Protein AF-A0A8D8H384-F1 (afdb_monomer_lite)

Secondary structure (DSSP, 8-state):
-TT-S-TTEEEE--SS----TT-TTPEEEEEEEETTEEEEEEEEEEEE-SSTT-SSPEEEEEGGGGHHHHHHHH-----HHHHHHTTGGGSPBPTTTEEEEETTEEEE-TT-

Foldseek 3Di:
DVVPDDPQKDWDDDPAFADAPPQAQPFDWDWDDDPQFTAIDRQWGFHADDHTPDPGTGMTGGVVVCQVVVCVVPVDHPPPVVSCPPPVVVTHGNPVQFDDDDPPDTDGDPPD

Organism: Culex pipiens (NCBI:txid7175)

pLDDT: mean 87.54, std 8.09, range [55.03, 98.12]

InterPro domains:
  IPR001254 Serine proteases, trypsin domain [PF00089] (5-70)
  IPR001254 Serine proteases, trypsin domain [PS50240] (1-75)
  IPR009003 Peptidase S1, PA clan [SSF50494] (3-76)
  IPR033116 Serine proteases, trypsin family, serine active site [PS00135] (18-29)
  IPR051333 CLIP domain-containing serine protease [PTHR24260] (2-76)

Radius of gyration: 17.76 Å; chains: 1; bounding box: 39×39×51 Å

Sequence (112 aa):
LRQGIVDSQLCAKDSIMDTCLGDSGGPLQAKLMSNHRTTPYVVGITSFGMFCGTEAPSVYTRISSYIPWIESETNETFASGECASRYIHLREADESMVTTRAGDHVFIEPER

Structure (mmCIF, N/CA/C/O backbone):
data_AF-A0A8D8H384-F1
#
_entry.id   AF-A0A8D8H384-F1
#
loop_
_atom_site.group_PDB
_atom_site.id
_atom_site.type_symbol
_atom_site.label_atom_id
_atom_site.label_alt_id
_atom_site.label_comp_id
_atom_site.label_asym_id
_atom_site.label_entity_id
_atom_site.label_seq_id
_atom_site.pdbx_PDB_ins_code
_atom_site.Cartn_x
_atom_site.Cartn_y
_atom_site.Cartn_z
_atom_site.occupancy
_atom_site.B_iso_or_equiv
_atom_site.auth_seq_id
_atom_site.auth_comp_id
_atom_site.auth_asym_id
_atom_site.auth_atom_id
_atom_site.pdbx_PDB_model_num
ATOM 1 N N . LEU A 1 1 ? 8.765 -3.320 -20.123 1.00 78.56 1 LEU A N 1
ATOM 2 C CA . LEU A 1 1 ? 7.964 -4.484 -19.669 1.00 78.56 1 LEU A CA 1
ATOM 3 C C . LEU A 1 1 ? 7.360 -5.171 -20.893 1.00 78.56 1 LEU A C 1
ATOM 5 O O . LEU A 1 1 ? 6.695 -4.483 -21.652 1.00 78.56 1 LEU A O 1
ATOM 9 N N . ARG A 1 2 ? 7.607 -6.471 -21.134 1.00 83.62 2 ARG A N 1
ATOM 10 C CA . ARG A 1 2 ? 7.130 -7.164 -22.359 1.00 83.62 2 ARG A CA 1
ATOM 11 C C . ARG A 1 2 ? 5.601 -7.257 -22.462 1.00 83.62 2 ARG A C 1
ATOM 13 O O . ARG A 1 2 ? 5.083 -7.283 -23.566 1.00 83.62 2 ARG A O 1
ATOM 20 N N . GLN A 1 3 ? 4.912 -7.302 -21.323 1.00 89.38 3 GLN A N 1
ATOM 21 C CA . GLN A 1 3 ? 3.450 -7.410 -21.222 1.00 89.38 3 GLN A CA 1
ATOM 22 C C . GLN A 1 3 ? 2.806 -6.118 -20.687 1.00 89.38 3 GLN A C 1
ATOM 24 O O . GLN A 1 3 ? 1.620 -6.099 -20.392 1.00 89.38 3 GLN A O 1
ATOM 29 N N . GLY A 1 4 ? 3.583 -5.036 -20.549 1.00 91.75 4 GLY A N 1
ATOM 30 C CA . GLY A 1 4 ? 3.130 -3.832 -19.848 1.00 91.75 4 GLY A CA 1
ATOM 31 C C . GLY A 1 4 ? 2.984 -4.037 -18.336 1.00 91.75 4 GLY A C 1
ATOM 32 O O . GLY A 1 4 ? 3.628 -4.919 -17.763 1.00 91.75 4 GLY A O 1
ATOM 33 N N . ILE A 1 5 ? 2.183 -3.171 -17.712 1.00 94.50 5 ILE A N 1
ATOM 34 C CA . ILE A 1 5 ? 1.728 -3.308 -16.323 1.00 94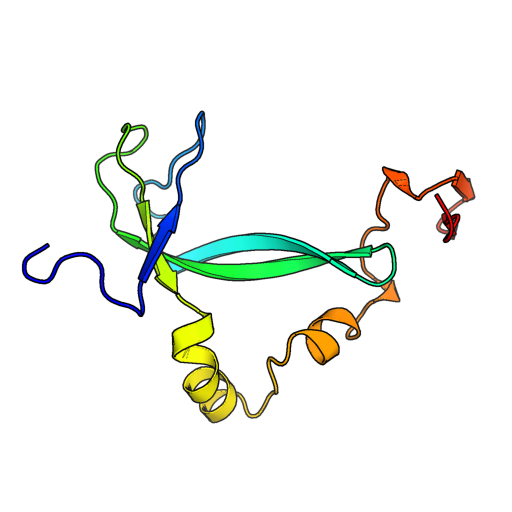.50 5 ILE A CA 1
ATOM 35 C C . ILE A 1 5 ? 0.532 -4.256 -16.324 1.00 94.50 5 ILE A C 1
ATOM 37 O O . ILE A 1 5 ? -0.408 -4.047 -17.089 1.00 94.50 5 ILE A O 1
ATOM 41 N N . VAL A 1 6 ? 0.584 -5.289 -15.489 1.00 95.81 6 VAL A N 1
ATOM 42 C CA . VAL A 1 6 ? -0.493 -6.283 -15.362 1.00 95.81 6 VAL A CA 1
ATOM 43 C C . VAL A 1 6 ? -1.406 -5.962 -14.175 1.00 95.81 6 VAL A C 1
ATOM 45 O O . VAL A 1 6 ? -1.025 -5.209 -13.283 1.00 95.81 6 VAL A O 1
ATOM 48 N N . ASP A 1 7 ? -2.598 -6.556 -14.120 1.00 96.12 7 ASP A N 1
ATOM 49 C CA . ASP A 1 7 ? -3.633 -6.224 -13.120 1.00 96.12 7 ASP A CA 1
ATOM 50 C C . ASP A 1 7 ? -3.186 -6.407 -11.658 1.00 96.12 7 ASP A C 1
ATOM 52 O O . ASP A 1 7 ? -3.641 -5.698 -10.755 1.00 96.12 7 ASP A O 1
ATOM 56 N N . SER A 1 8 ? -2.252 -7.329 -11.408 1.00 97.12 8 SER A N 1
ATOM 57 C CA . SER A 1 8 ? -1.643 -7.564 -10.092 1.00 97.12 8 SER A CA 1
ATOM 58 C C . SER A 1 8 ? -0.578 -6.534 -9.702 1.00 97.12 8 SER A C 1
ATOM 60 O O . SER A 1 8 ? 0.085 -6.691 -8.676 1.00 97.12 8 SER A O 1
ATOM 62 N N . GLN A 1 9 ? -0.419 -5.469 -10.485 1.00 97.56 9 GLN A N 1
ATOM 63 C CA . GLN A 1 9 ? 0.520 -4.382 -10.245 1.00 97.56 9 GLN A CA 1
ATOM 64 C C . GLN A 1 9 ? -0.202 -3.036 -10.120 1.00 97.56 9 GLN A C 1
ATOM 66 O O . GLN A 1 9 ? -1.322 -2.829 -10.600 1.00 97.56 9 GLN A O 1
ATOM 71 N N . LEU A 1 10 ? 0.461 -2.101 -9.450 1.00 95.88 10 LEU A N 1
ATOM 72 C CA . LEU A 1 10 ? 0.072 -0.699 -9.365 1.00 95.88 10 LEU A CA 1
ATOM 73 C C . LEU A 1 10 ? 1.306 0.188 -9.513 1.00 95.88 10 LEU A C 1
ATOM 75 O O . LEU A 1 10 ? 2.415 -0.216 -9.167 1.00 95.88 10 LEU A O 1
ATOM 79 N N . CYS A 1 11 ? 1.095 1.401 -10.008 1.00 94.50 11 CYS A N 1
ATOM 80 C CA . CYS A 1 11 ? 2.130 2.420 -10.097 1.00 94.50 11 CYS A CA 1
ATOM 81 C C . CYS A 1 11 ? 1.836 3.506 -9.065 1.00 94.50 11 CYS A C 1
ATOM 83 O O . CYS A 1 11 ? 0.689 3.946 -8.958 1.00 94.50 11 CYS A O 1
ATOM 85 N N . ALA A 1 12 ? 2.857 3.957 -8.347 1.00 93.50 12 ALA A N 1
ATOM 86 C CA . ALA A 1 12 ? 2.760 5.124 -7.481 1.00 93.50 12 ALA A CA 1
ATOM 87 C C . ALA A 1 12 ? 3.993 6.011 -7.654 1.00 93.50 12 ALA A C 1
ATOM 89 O O . ALA A 1 12 ? 5.076 5.547 -8.016 1.00 93.50 12 ALA A O 1
ATOM 90 N N . LYS A 1 13 ? 3.787 7.305 -7.438 1.00 90.44 13 LYS A N 1
ATOM 91 C CA . LYS A 1 13 ? 4.807 8.343 -7.520 1.00 90.44 13 LYS A CA 1
ATOM 92 C C . LYS A 1 13 ? 4.437 9.454 -6.553 1.00 90.44 13 LYS A C 1
ATOM 94 O O . LYS A 1 13 ? 3.253 9.756 -6.402 1.00 90.44 13 LYS A O 1
ATOM 99 N N . ASP A 1 14 ? 5.451 10.074 -5.975 1.00 88.81 14 ASP A N 1
ATOM 100 C CA . ASP A 1 14 ? 5.341 11.359 -5.304 1.00 88.81 14 ASP A CA 1
ATOM 101 C C . ASP A 1 14 ? 6.151 12.419 -6.078 1.00 88.81 14 ASP A C 1
ATOM 103 O O . ASP A 1 14 ? 6.982 12.096 -6.930 1.00 88.81 14 ASP A O 1
ATOM 107 N N . SER A 1 15 ? 5.850 13.699 -5.868 1.00 84.69 15 SER A N 1
ATOM 108 C CA . SER A 1 15 ? 6.543 14.797 -6.553 1.00 84.69 15 SER A CA 1
ATOM 109 C C . SER A 1 15 ? 7.927 15.100 -5.972 1.00 84.69 15 SER A C 1
ATOM 111 O O . SER A 1 15 ? 8.711 15.791 -6.618 1.00 84.69 15 SER A O 1
ATOM 113 N N . ILE A 1 16 ? 8.218 14.618 -4.762 1.00 81.62 16 ILE A N 1
ATOM 114 C CA . ILE A 1 16 ? 9.437 14.912 -4.001 1.00 81.62 16 ILE A CA 1
ATOM 115 C C . ILE A 1 16 ? 10.142 13.615 -3.584 1.00 81.62 16 ILE A C 1
ATOM 117 O O . ILE A 1 16 ? 11.371 13.567 -3.552 1.00 81.62 16 ILE A O 1
ATOM 121 N N . MET A 1 17 ? 9.379 12.572 -3.254 1.00 82.19 17 MET A N 1
ATOM 122 C CA . MET A 1 17 ? 9.884 11.291 -2.766 1.00 82.19 17 MET A CA 1
ATOM 123 C C . MET A 1 17 ? 9.781 10.190 -3.826 1.00 82.19 17 MET A C 1
ATOM 125 O O . MET A 1 17 ? 8.853 10.144 -4.630 1.00 82.19 17 MET A O 1
ATOM 129 N N . ASP A 1 18 ? 10.729 9.259 -3.800 1.00 83.69 18 ASP A N 1
ATOM 130 C CA . ASP A 1 18 ? 10.721 8.077 -4.660 1.00 83.69 18 ASP A CA 1
ATOM 131 C C . ASP A 1 18 ? 11.219 6.864 -3.877 1.00 83.69 18 ASP A C 1
ATOM 133 O O . ASP A 1 18 ? 11.901 6.992 -2.858 1.00 83.69 18 ASP A O 1
ATOM 137 N N . THR A 1 19 ? 10.860 5.682 -4.357 1.00 84.56 19 THR A N 1
ATOM 138 C CA . THR A 1 19 ? 11.354 4.420 -3.814 1.00 84.56 19 THR A CA 1
ATOM 139 C C . THR A 1 19 ? 12.746 4.136 -4.358 1.00 84.56 19 THR A C 1
ATOM 141 O O . THR A 1 19 ? 13.028 4.403 -5.525 1.00 84.56 19 THR A O 1
ATOM 144 N N . CYS A 1 20 ? 13.633 3.605 -3.522 1.00 85.81 20 CYS A N 1
ATOM 145 C CA . CYS A 1 20 ? 15.038 3.452 -3.864 1.00 85.81 20 CYS A CA 1
ATOM 146 C C . CYS A 1 20 ? 15.569 2.032 -3.629 1.00 85.81 20 CYS A C 1
ATOM 148 O O . CYS A 1 20 ? 14.858 1.101 -3.240 1.00 85.81 20 CYS A O 1
ATOM 150 N N . LEU A 1 21 ? 16.852 1.842 -3.942 1.00 84.25 21 LEU A N 1
ATOM 151 C CA . LEU A 1 21 ? 17.548 0.578 -3.735 1.00 84.25 21 LEU A CA 1
ATOM 152 C C . LEU A 1 21 ? 17.505 0.193 -2.252 1.00 84.25 21 LEU A C 1
ATOM 154 O O . LEU A 1 21 ? 17.959 0.947 -1.398 1.00 84.25 21 LEU A O 1
ATOM 158 N N . GLY A 1 22 ? 17.006 -1.010 -1.973 1.00 86.62 22 GLY A N 1
ATOM 159 C CA . GLY A 1 22 ? 16.848 -1.526 -0.611 1.00 86.62 22 GLY A CA 1
ATOM 160 C C . GLY A 1 22 ? 15.415 -1.472 -0.080 1.00 86.62 22 GLY A C 1
ATOM 161 O O . GLY A 1 22 ? 15.122 -2.182 0.876 1.00 86.62 22 GLY A O 1
ATOM 162 N N . ASP A 1 23 ? 14.506 -0.747 -0.738 1.00 89.62 23 ASP A N 1
ATOM 163 C CA . ASP A 1 23 ? 13.102 -0.652 -0.311 1.00 89.62 23 ASP A CA 1
ATOM 164 C C . ASP A 1 23 ? 12.227 -1.811 -0.820 1.00 89.62 23 ASP A C 1
ATOM 166 O O . ASP A 1 23 ? 11.044 -1.899 -0.484 1.00 89.62 23 ASP A O 1
ATOM 170 N N . SER A 1 24 ? 12.775 -2.704 -1.654 1.00 93.12 24 SER A N 1
ATOM 171 C CA . SER A 1 24 ? 12.062 -3.872 -2.186 1.00 93.12 24 SER A CA 1
ATOM 172 C C . SER A 1 24 ? 11.477 -4.732 -1.064 1.00 93.12 24 SER A C 1
ATOM 174 O O . SER A 1 24 ? 12.172 -5.108 -0.124 1.00 93.12 24 SER A O 1
ATOM 176 N N . GLY A 1 25 ? 10.189 -5.068 -1.177 1.00 95.00 25 GLY A N 1
ATOM 177 C CA . GLY A 1 25 ? 9.437 -5.758 -0.123 1.00 95.00 25 GLY A CA 1
ATOM 178 C C . GLY A 1 25 ? 8.820 -4.832 0.933 1.00 95.00 25 GLY A C 1
ATOM 179 O O . GLY A 1 25 ? 7.999 -5.287 1.726 1.00 95.00 25 GLY A O 1
ATOM 180 N N . GLY A 1 26 ? 9.161 -3.541 0.929 1.00 95.00 26 GLY A N 1
ATOM 181 C CA . GLY A 1 26 ? 8.579 -2.538 1.817 1.00 95.00 26 GLY A CA 1
ATOM 182 C C . GLY A 1 26 ? 7.109 -2.215 1.498 1.00 95.00 26 GLY A C 1
ATOM 183 O O . GLY A 1 26 ? 6.647 -2.440 0.373 1.00 95.00 26 GLY A O 1
ATOM 184 N N . PRO A 1 27 ? 6.348 -1.691 2.477 1.00 95.88 27 PRO A N 1
ATOM 185 C CA . PRO A 1 27 ? 4.934 -1.382 2.305 1.00 95.88 27 PRO A CA 1
ATOM 186 C C . PRO A 1 27 ? 4.710 -0.025 1.624 1.00 95.88 27 PRO A C 1
ATOM 188 O O . PRO A 1 27 ? 5.238 0.995 2.061 1.00 95.88 27 PRO A O 1
ATOM 191 N N . LEU A 1 28 ? 3.810 0.010 0.642 1.00 95.19 28 LEU A N 1
ATOM 192 C CA . LEU A 1 28 ? 3.125 1.235 0.232 1.00 95.19 28 LEU A CA 1
ATOM 193 C C . LEU A 1 28 ? 1.823 1.352 1.026 1.00 95.19 28 LEU A C 1
ATOM 195 O O . LEU A 1 28 ? 0.954 0.479 0.930 1.00 95.19 28 LEU A O 1
ATOM 199 N N . GLN A 1 29 ? 1.685 2.428 1.800 1.00 93.19 29 GLN A N 1
ATOM 200 C CA . GLN A 1 29 ? 0.537 2.641 2.679 1.00 93.19 29 GLN A CA 1
ATOM 201 C C . GLN A 1 29 ? -0.365 3.776 2.190 1.00 93.19 29 GLN A C 1
ATOM 203 O O . GLN A 1 29 ? 0.115 4.820 1.757 1.00 93.19 29 GLN A O 1
ATOM 208 N N . ALA A 1 30 ? -1.676 3.588 2.323 1.00 90.81 30 ALA A N 1
ATOM 209 C CA . ALA A 1 30 ? -2.684 4.623 2.149 1.00 90.81 30 ALA A CA 1
ATOM 210 C C . ALA A 1 30 ? -3.432 4.834 3.468 1.00 90.81 30 ALA A C 1
ATOM 212 O O . ALA A 1 30 ? -3.843 3.876 4.123 1.00 90.81 30 ALA A O 1
ATOM 213 N N . LYS A 1 31 ? -3.621 6.092 3.860 1.00 88.75 31 LYS A N 1
ATOM 214 C CA . LYS A 1 31 ? -4.431 6.457 5.024 1.00 88.75 31 LYS A CA 1
ATOM 215 C C . LYS A 1 31 ? -5.870 6.672 4.566 1.00 88.75 31 LYS A C 1
ATOM 217 O O . LYS A 1 31 ? -6.116 7.525 3.719 1.00 88.75 31 LYS A O 1
ATOM 222 N N . LEU A 1 32 ? -6.805 5.898 5.111 1.00 85.81 32 LEU A N 1
ATOM 223 C CA . LEU A 1 32 ? -8.238 6.048 4.858 1.00 85.81 32 LEU A CA 1
ATOM 224 C C . LEU A 1 32 ? -8.944 6.495 6.136 1.00 85.81 32 LEU A C 1
ATOM 226 O O . LEU A 1 32 ? -8.655 5.990 7.222 1.00 85.81 32 LEU A O 1
ATOM 230 N N . MET A 1 33 ? -9.891 7.419 6.004 1.00 84.31 33 MET A N 1
ATOM 231 C CA . MET A 1 33 ? -10.750 7.829 7.110 1.00 84.31 33 MET A CA 1
ATOM 232 C C . MET A 1 33 ? -11.907 6.847 7.279 1.00 84.31 33 MET A C 1
ATOM 234 O O . MET A 1 33 ? -12.600 6.515 6.319 1.00 84.31 33 MET A O 1
ATOM 238 N N . SER A 1 34 ? -12.140 6.411 8.513 1.00 82.00 34 SER A N 1
ATOM 239 C CA . SER A 1 34 ? -13.334 5.664 8.909 1.00 82.00 34 SER A CA 1
ATOM 240 C C . SER A 1 34 ? -13.636 5.955 10.368 1.00 82.00 34 SER A C 1
ATOM 242 O O . SER A 1 34 ? -12.720 5.988 11.186 1.00 82.00 34 SER A O 1
ATOM 244 N N . ASN A 1 35 ? -14.911 6.126 10.721 1.00 79.38 35 ASN A N 1
ATOM 245 C CA . ASN A 1 35 ? -15.334 6.356 12.108 1.00 79.38 35 ASN A CA 1
ATOM 246 C C . ASN A 1 35 ? -14.581 7.526 12.784 1.00 79.38 35 ASN A C 1
ATOM 248 O O . ASN A 1 35 ? -14.162 7.413 13.935 1.00 79.38 35 ASN A O 1
ATOM 252 N N . HIS A 1 36 ? -14.350 8.619 12.043 1.00 82.69 36 HIS A N 1
ATOM 253 C CA . HIS A 1 36 ? -13.576 9.800 12.476 1.00 82.69 36 HIS A CA 1
ATOM 254 C C . HIS A 1 36 ? -12.125 9.507 12.895 1.00 82.69 36 HIS A C 1
ATOM 256 O O . HIS A 1 36 ? -11.497 10.284 13.618 1.00 82.69 36 HIS A O 1
ATOM 262 N N . ARG A 1 37 ? -11.584 8.368 12.458 1.00 84.94 37 ARG A N 1
ATOM 263 C CA . ARG A 1 37 ? -10.216 7.949 12.744 1.00 84.94 37 ARG A CA 1
ATOM 264 C C . ARG A 1 37 ? -9.474 7.592 11.473 1.00 84.94 37 ARG A C 1
ATOM 266 O O . ARG A 1 37 ? -10.039 7.067 10.510 1.00 84.94 37 ARG A O 1
ATOM 273 N N . THR A 1 38 ? -8.175 7.839 11.507 1.00 87.31 38 THR A N 1
ATOM 274 C CA . THR A 1 38 ? -7.279 7.492 10.413 1.00 87.31 38 THR A CA 1
ATOM 275 C C . THR A 1 38 ? -6.889 6.024 10.522 1.00 87.31 38 THR A C 1
ATOM 277 O O . THR A 1 38 ? -6.374 5.570 11.543 1.00 87.31 38 THR A O 1
ATOM 280 N N . THR A 1 39 ? -7.128 5.266 9.456 1.00 87.12 39 THR A N 1
ATOM 281 C CA . THR A 1 39 ? -6.757 3.854 9.355 1.00 87.12 39 THR A CA 1
ATOM 282 C C . THR A 1 39 ? -5.701 3.677 8.265 1.00 87.12 39 THR A C 1
ATOM 284 O O . THR A 1 39 ? -5.987 3.967 7.100 1.00 87.12 39 THR A O 1
ATOM 287 N N . PRO A 1 40 ? -4.488 3.208 8.600 1.00 87.69 40 PRO A N 1
ATOM 288 C CA . PRO A 1 40 ? -3.487 2.880 7.598 1.00 87.69 40 PRO A CA 1
ATOM 289 C C . PRO A 1 40 ? -3.813 1.534 6.942 1.00 87.69 40 PRO A C 1
ATOM 291 O O . PRO A 1 40 ? -4.044 0.536 7.622 1.00 87.69 40 PRO A O 1
ATOM 294 N N . TYR A 1 41 ? -3.783 1.502 5.616 1.00 90.56 41 TYR A N 1
ATOM 295 C CA . TYR A 1 41 ? -3.895 0.294 4.807 1.00 90.56 41 TYR A CA 1
ATOM 296 C C . TYR A 1 41 ? -2.610 0.088 4.030 1.00 90.56 41 TYR A C 1
ATOM 298 O O . TYR A 1 41 ? -2.131 1.012 3.377 1.00 90.56 41 TYR A O 1
ATOM 306 N N . VAL A 1 42 ? -2.080 -1.132 4.037 1.00 94.25 42 VAL A N 1
ATOM 307 C CA . VAL A 1 42 ? -1.035 -1.506 3.083 1.00 94.25 42 VAL A CA 1
ATOM 308 C C . VAL A 1 42 ? -1.726 -1.840 1.766 1.00 94.25 42 VAL A C 1
ATOM 310 O O . VAL A 1 42 ? -2.509 -2.783 1.690 1.00 94.25 42 VAL A O 1
ATOM 313 N N . VAL A 1 43 ? -1.471 -1.038 0.737 1.00 95.62 43 VAL A N 1
ATOM 314 C CA . VAL A 1 43 ? -2.123 -1.165 -0.578 1.00 95.62 43 VAL A CA 1
ATOM 315 C C . VAL A 1 43 ? -1.199 -1.770 -1.629 1.00 95.62 43 VAL A C 1
ATOM 317 O O . VAL A 1 43 ? -1.672 -2.343 -2.613 1.00 95.62 43 VAL A O 1
ATOM 320 N N . GLY A 1 44 ? 0.114 -1.700 -1.404 1.00 97.38 44 GLY A N 1
ATOM 321 C CA . GLY A 1 44 ? 1.099 -2.307 -2.281 1.00 97.38 44 GLY A CA 1
ATOM 322 C C . GLY A 1 44 ? 2.367 -2.753 -1.567 1.00 97.38 44 GLY A C 1
ATOM 323 O O . GLY A 1 44 ? 2.637 -2.348 -0.438 1.00 97.38 44 GLY A O 1
ATOM 324 N N . ILE A 1 45 ? 3.145 -3.582 -2.255 1.00 97.88 45 ILE A N 1
ATOM 325 C CA . ILE A 1 45 ? 4.485 -4.008 -1.838 1.00 97.88 45 ILE A CA 1
ATOM 326 C C . ILE A 1 45 ? 5.474 -3.532 -2.894 1.00 97.88 45 ILE A C 1
ATOM 328 O O . ILE A 1 45 ? 5.277 -3.814 -4.078 1.00 97.88 45 ILE A O 1
ATOM 332 N N . THR A 1 46 ? 6.523 -2.824 -2.486 1.00 96.00 46 THR A N 1
ATOM 333 C CA . THR A 1 46 ? 7.564 -2.332 -3.395 1.00 96.00 46 THR A CA 1
ATOM 334 C C . THR A 1 46 ? 8.145 -3.477 -4.214 1.00 96.00 46 THR A C 1
ATOM 336 O O . THR A 1 46 ? 8.647 -4.451 -3.648 1.00 96.00 46 THR A O 1
ATOM 339 N N . SER A 1 47 ? 8.105 -3.351 -5.543 1.00 94.25 47 SER A N 1
ATOM 340 C CA . SER A 1 47 ? 8.597 -4.380 -6.459 1.00 94.25 47 SER A CA 1
ATOM 341 C C . SER A 1 47 ? 9.827 -3.898 -7.223 1.00 94.25 47 SER A C 1
ATOM 343 O O . SER A 1 47 ? 10.944 -4.309 -6.911 1.00 94.25 47 SER A O 1
ATOM 345 N N . PHE A 1 48 ? 9.642 -3.006 -8.194 1.00 91.62 48 PHE A N 1
ATOM 346 C CA . PHE A 1 48 ? 10.724 -2.495 -9.028 1.00 91.62 48 PHE A CA 1
ATOM 347 C C . PHE A 1 48 ? 10.424 -1.077 -9.505 1.00 91.62 48 PHE A C 1
ATOM 349 O O . PHE A 1 48 ? 9.273 -0.662 -9.606 1.00 91.62 48 PHE A O 1
ATOM 356 N N . GLY A 1 49 ? 11.472 -0.349 -9.857 1.00 87.44 49 GLY A N 1
ATOM 357 C CA . GLY A 1 49 ? 11.393 1.007 -10.380 1.00 87.44 49 GLY A CA 1
ATOM 358 C C . GLY A 1 49 ? 12.615 1.311 -11.234 1.00 87.44 49 GLY A C 1
ATOM 359 O O . GLY A 1 49 ? 13.462 0.443 -11.465 1.00 87.44 49 GLY A O 1
ATOM 360 N N . MET A 1 50 ? 12.686 2.541 -11.733 1.00 84.00 50 MET A N 1
ATOM 361 C 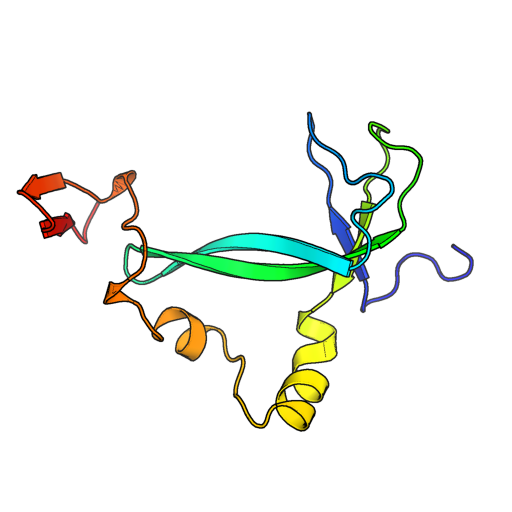CA . MET A 1 50 ? 13.913 3.058 -12.336 1.00 84.00 50 MET A CA 1
ATOM 362 C C . MET A 1 50 ? 14.900 3.482 -11.234 1.00 84.00 50 MET A C 1
ATOM 364 O O . MET A 1 50 ? 14.758 3.104 -10.073 1.00 84.00 50 MET A O 1
ATOM 368 N N . PHE A 1 51 ? 15.943 4.229 -11.600 1.00 81.75 51 PHE A N 1
ATOM 369 C CA . PHE A 1 51 ? 16.804 4.875 -10.613 1.00 81.75 51 PHE A CA 1
ATOM 370 C C . PHE A 1 51 ? 15.989 5.822 -9.721 1.00 81.75 51 PHE A C 1
ATOM 372 O O . PHE A 1 51 ? 14.975 6.367 -10.154 1.00 81.75 51 PHE A O 1
ATOM 379 N N . CYS A 1 52 ? 16.456 6.017 -8.492 1.00 83.88 52 CYS A N 1
ATOM 380 C CA . CYS A 1 52 ? 15.758 6.826 -7.500 1.00 83.88 52 CYS A CA 1
ATOM 381 C C . CYS A 1 52 ? 15.683 8.295 -7.939 1.00 83.88 52 CYS A C 1
ATOM 383 O O . CYS A 1 52 ? 16.663 8.841 -8.455 1.00 83.88 52 CYS A O 1
ATOM 385 N N . GLY A 1 53 ? 14.545 8.939 -7.688 1.00 80.62 53 GLY A N 1
ATOM 386 C CA . GLY A 1 53 ? 14.328 10.357 -7.980 1.00 80.62 53 GLY A CA 1
ATOM 387 C C . GLY A 1 53 ? 14.089 10.631 -9.462 1.00 80.62 53 GLY A C 1
ATOM 388 O O . GLY A 1 53 ? 14.433 11.704 -9.956 1.00 80.62 53 GLY A O 1
ATOM 389 N N . THR A 1 54 ? 13.550 9.652 -10.192 1.00 84.25 54 THR A N 1
ATOM 390 C CA . THR A 1 54 ? 13.186 9.838 -11.600 1.00 84.25 54 THR A CA 1
ATOM 391 C C . THR A 1 54 ? 11.729 10.260 -11.749 1.00 84.25 54 THR A C 1
ATOM 393 O O . THR A 1 54 ? 10.893 10.054 -10.876 1.00 84.25 54 THR A O 1
ATOM 396 N N . GLU A 1 55 ? 11.390 10.829 -12.907 1.00 84.94 55 GLU A N 1
ATOM 397 C CA . GLU A 1 55 ? 10.002 11.184 -13.213 1.00 84.94 55 GLU A CA 1
ATOM 398 C C . GLU A 1 55 ? 9.092 9.962 -13.424 1.00 84.94 55 GLU A C 1
ATOM 400 O O . GLU A 1 55 ? 7.865 10.107 -13.451 1.00 84.94 55 GLU A O 1
ATOM 405 N N . ALA A 1 56 ? 9.674 8.773 -13.597 1.00 88.38 56 ALA A N 1
ATOM 406 C CA . ALA A 1 56 ? 8.935 7.539 -13.795 1.00 88.38 56 ALA A CA 1
ATOM 407 C C . ALA A 1 56 ? 8.395 7.013 -12.454 1.00 88.38 56 ALA A C 1
ATOM 409 O O . ALA A 1 56 ? 9.131 6.992 -11.473 1.00 88.38 56 ALA A O 1
ATOM 410 N N . PRO A 1 57 ? 7.133 6.552 -12.392 1.00 92.12 57 PRO A N 1
ATOM 411 C CA . PRO A 1 57 ? 6.600 5.955 -11.177 1.00 92.12 57 PRO A CA 1
ATOM 412 C C . PRO A 1 57 ? 7.273 4.615 -10.865 1.00 92.12 57 PRO A C 1
ATOM 414 O O . PRO A 1 57 ? 7.634 3.852 -11.769 1.00 92.12 57 PRO A O 1
ATOM 417 N N . SER A 1 58 ? 7.340 4.294 -9.577 1.00 92.69 58 SER A N 1
ATOM 418 C CA . SER A 1 58 ? 7.717 2.968 -9.098 1.00 92.69 58 SER A CA 1
ATOM 419 C C . SER A 1 58 ? 6.535 1.999 -9.210 1.00 92.69 58 SER A C 1
ATOM 421 O O . SER A 1 58 ? 5.364 2.389 -9.119 1.00 92.69 58 SER A O 1
ATOM 423 N N . VAL A 1 59 ? 6.836 0.720 -9.437 1.00 94.81 59 VAL A N 1
ATOM 424 C CA . VAL A 1 59 ? 5.852 -0.359 -9.576 1.00 94.81 59 VAL A CA 1
ATOM 425 C C . VAL A 1 59 ? 5.820 -1.197 -8.306 1.00 94.81 59 VAL A C 1
ATOM 427 O O . VAL A 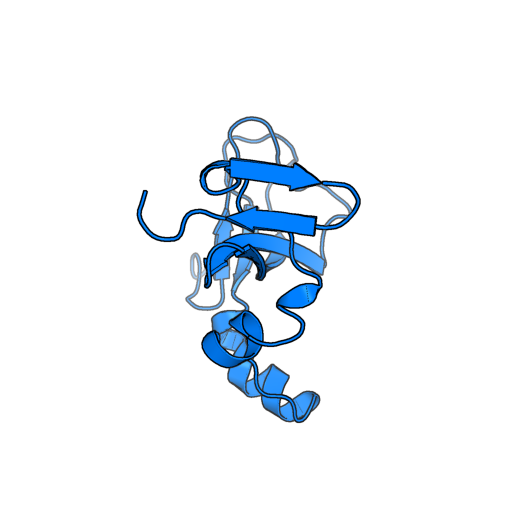1 59 ? 6.846 -1.637 -7.779 1.00 94.81 59 VAL A O 1
ATOM 430 N N . TYR A 1 60 ? 4.606 -1.470 -7.850 1.00 97.25 60 TYR A N 1
ATOM 431 C CA . TYR A 1 60 ? 4.320 -2.229 -6.646 1.00 97.25 60 TYR A CA 1
ATOM 432 C C . TYR A 1 60 ? 3.419 -3.413 -6.988 1.00 97.25 60 TYR A C 1
ATOM 434 O O . TYR A 1 60 ? 2.590 -3.349 -7.900 1.00 97.25 60 TYR A O 1
ATOM 442 N N . THR A 1 61 ? 3.538 -4.484 -6.214 1.00 98.12 61 THR A N 1
ATOM 443 C CA . THR A 1 61 ? 2.560 -5.573 -6.200 1.00 98.12 61 THR A CA 1
ATOM 444 C C . THR A 1 61 ? 1.262 -5.059 -5.586 1.00 98.12 61 THR A C 1
ATOM 446 O O . THR A 1 61 ? 1.283 -4.520 -4.481 1.00 98.12 61 THR A O 1
ATOM 449 N N . ARG A 1 62 ? 0.129 -5.230 -6.270 1.00 97.81 62 ARG A N 1
ATOM 450 C CA . ARG A 1 62 ? -1.198 -4.823 -5.793 1.00 97.81 62 ARG A CA 1
ATOM 451 C C . ARG A 1 62 ? -1.732 -5.828 -4.780 1.00 97.81 62 ARG A C 1
ATOM 453 O O . ARG A 1 62 ? -2.157 -6.911 -5.165 1.00 97.81 62 ARG A O 1
ATOM 460 N N . ILE A 1 63 ? -1.791 -5.448 -3.504 1.00 96.75 63 ILE A N 1
ATOM 461 C CA . ILE A 1 63 ? -2.201 -6.360 -2.420 1.00 96.75 63 ILE A CA 1
ATOM 462 C C . ILE A 1 63 ? -3.627 -6.878 -2.605 1.00 96.75 63 ILE A C 1
ATOM 464 O O . ILE A 1 63 ? -3.875 -8.055 -2.359 1.00 96.75 63 ILE A O 1
ATOM 468 N N . SER A 1 64 ? -4.551 -6.053 -3.108 1.00 95.62 64 SER A N 1
ATOM 469 C CA . SER A 1 64 ? -5.943 -6.477 -3.316 1.00 95.62 64 SER A CA 1
ATOM 470 C C . SER A 1 64 ? -6.072 -7.697 -4.236 1.00 95.62 64 SER A C 1
ATOM 472 O O . SER A 1 64 ? -6.983 -8.496 -4.054 1.00 95.62 64 SER A O 1
ATOM 474 N N . SER A 1 65 ? -5.147 -7.880 -5.186 1.00 97.81 65 SER A N 1
ATOM 475 C CA . SER A 1 65 ? -5.119 -9.047 -6.081 1.00 97.81 65 SER A CA 1
ATOM 476 C C . SER A 1 65 ? -4.709 -10.343 -5.378 1.00 97.81 65 SER A C 1
ATOM 478 O O . SER A 1 65 ? -4.918 -11.420 -5.927 1.00 97.81 65 SER A O 1
ATOM 480 N N . TYR A 1 66 ? -4.123 -10.245 -4.184 1.00 97.12 66 TYR A N 1
ATOM 481 C CA . TYR A 1 66 ? -3.593 -11.366 -3.411 1.00 97.12 66 TYR A CA 1
ATOM 482 C C . TYR A 1 66 ? -4.343 -11.603 -2.097 1.00 97.12 66 TYR A C 1
ATOM 484 O O . TYR A 1 66 ? -4.000 -12.552 -1.402 1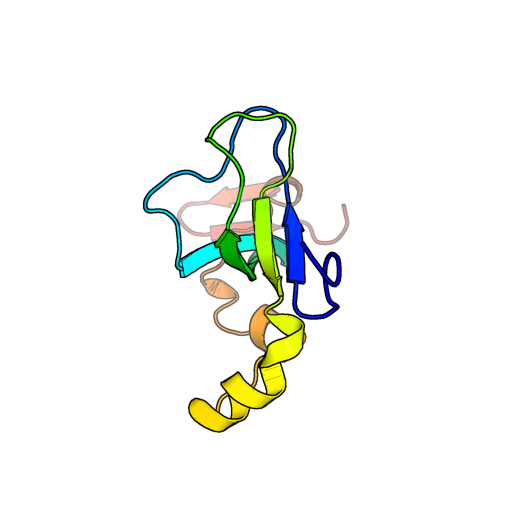.00 97.12 66 TYR A O 1
ATOM 492 N N . ILE A 1 67 ? -5.375 -10.812 -1.763 1.00 95.69 67 ILE A N 1
ATOM 493 C CA . ILE A 1 67 ? -6.180 -11.008 -0.541 1.00 95.69 67 ILE A CA 1
ATOM 494 C C . ILE A 1 67 ? -6.641 -12.466 -0.382 1.00 95.69 67 ILE A C 1
ATOM 496 O O . ILE A 1 67 ? -6.358 -13.023 0.673 1.00 95.69 67 ILE A O 1
ATOM 500 N N . PRO A 1 68 ? -7.224 -13.136 -1.400 1.00 96.12 68 PRO A N 1
ATOM 501 C CA . PRO A 1 68 ? -7.659 -14.525 -1.240 1.00 96.12 68 PRO A CA 1
ATOM 502 C C . PRO A 1 68 ? -6.524 -15.484 -0.856 1.00 96.12 68 PRO A C 1
ATOM 504 O O . PRO A 1 68 ? -6.725 -16.402 -0.068 1.00 96.12 68 PRO A O 1
ATOM 507 N N . TRP A 1 69 ? -5.320 -15.264 -1.397 1.00 97.31 69 TRP A N 1
ATOM 508 C CA . TRP A 1 69 ? -4.144 -16.051 -1.031 1.00 97.31 69 TRP A CA 1
ATOM 509 C C . TRP A 1 69 ? -3.694 -15.738 0.402 1.00 97.31 69 TRP A C 1
ATOM 511 O O . TRP A 1 69 ? -3.520 -16.661 1.189 1.00 97.31 69 TRP A O 1
ATOM 521 N N . ILE A 1 70 ? -3.582 -14.461 0.777 1.00 96.31 70 ILE A N 1
ATOM 522 C CA . ILE A 1 70 ? -3.179 -14.060 2.135 1.00 96.31 70 ILE A CA 1
ATOM 523 C C . ILE A 1 70 ? -4.146 -14.640 3.176 1.00 96.31 70 ILE A C 1
ATOM 525 O O . ILE A 1 70 ? -3.696 -15.243 4.145 1.00 96.31 70 ILE A O 1
ATOM 529 N N . GLU A 1 71 ? -5.457 -14.520 2.951 1.00 96.12 71 GLU A N 1
ATOM 530 C CA . GLU A 1 71 ? -6.492 -15.090 3.823 1.00 96.12 71 GLU A CA 1
ATOM 531 C C . GLU A 1 71 ? -6.338 -16.610 3.965 1.00 96.12 71 GLU A C 1
ATOM 533 O O . GLU A 1 71 ? -6.480 -17.145 5.064 1.00 96.12 71 GLU A O 1
ATOM 538 N N . SER A 1 72 ? -5.987 -17.308 2.878 1.00 97.50 72 SER A N 1
ATOM 539 C CA . SER A 1 72 ? -5.761 -18.757 2.907 1.00 97.50 72 SER A CA 1
ATOM 540 C C . SER A 1 72 ? -4.516 -19.176 3.699 1.00 97.50 72 SER A C 1
ATOM 542 O O . SER A 1 72 ? -4.535 -20.225 4.337 1.00 97.50 72 SER A O 1
ATOM 544 N N . GLU A 1 73 ? -3.459 -18.360 3.699 1.00 98.00 73 GLU A N 1
ATOM 545 C CA . GLU A 1 73 ? -2.211 -18.652 4.418 1.00 98.00 73 GLU A CA 1
ATOM 546 C C . GLU A 1 73 ? -2.293 -18.290 5.907 1.00 98.00 73 GLU A C 1
ATOM 548 O O . GLU A 1 73 ? -1.699 -18.964 6.747 1.00 98.00 73 GLU A O 1
ATOM 553 N N . THR A 1 74 ? -3.005 -17.213 6.255 1.00 95.94 74 THR A N 1
ATOM 554 C CA . THR A 1 74 ? -3.062 -16.709 7.637 1.00 95.94 74 THR A CA 1
ATOM 555 C C . THR A 1 74 ? -4.297 -17.158 8.403 1.00 95.94 74 THR A C 1
ATOM 557 O O . THR A 1 74 ? -4.301 -17.064 9.629 1.00 95.94 74 THR A O 1
ATOM 560 N N . ASN A 1 75 ? -5.339 -17.628 7.710 1.00 95.25 75 ASN A N 1
ATOM 561 C CA . ASN A 1 75 ? -6.654 -17.911 8.284 1.00 95.25 75 ASN A CA 1
ATOM 562 C C . ASN A 1 75 ? -7.275 -16.686 9.001 1.00 95.25 75 ASN A C 1
ATOM 564 O O . ASN A 1 75 ? -7.992 -16.819 9.991 1.00 95.25 75 ASN A O 1
ATOM 568 N N . GLU A 1 76 ? -6.985 -15.485 8.497 1.00 90.94 76 GLU A N 1
ATOM 569 C CA . GLU A 1 76 ? -7.568 -14.207 8.930 1.00 90.94 76 GLU A CA 1
ATOM 570 C C . GLU A 1 76 ? -8.397 -13.611 7.784 1.00 90.94 76 GLU A C 1
ATOM 572 O O . GLU A 1 76 ? -8.184 -13.959 6.628 1.00 90.94 76 GLU A O 1
ATOM 577 N N . THR A 1 77 ? -9.310 -12.684 8.083 1.00 90.12 77 THR A N 1
ATOM 578 C CA . THR A 1 77 ? -10.094 -11.955 7.070 1.00 90.12 77 THR A CA 1
ATOM 579 C C . THR A 1 77 ? -9.564 -10.534 6.901 1.00 90.12 77 THR A C 1
ATOM 581 O O . THR A 1 77 ? -9.417 -9.798 7.878 1.00 90.12 77 THR A O 1
ATOM 584 N N . PHE A 1 78 ? -9.333 -10.114 5.656 1.00 90.00 78 PHE A N 1
ATOM 585 C CA . PHE A 1 78 ? -8.836 -8.776 5.305 1.00 90.00 78 PHE A CA 1
ATOM 586 C C . PHE A 1 78 ? -9.919 -7.897 4.662 1.00 90.00 78 PHE A C 1
ATOM 588 O O . PHE A 1 78 ? -9.626 -6.971 3.903 1.00 90.00 78 PHE A O 1
ATOM 595 N N . ALA A 1 79 ? -11.187 -8.146 5.000 1.00 87.94 79 ALA A N 1
ATOM 596 C CA . ALA A 1 79 ? -12.289 -7.260 4.656 1.00 87.94 79 ALA A CA 1
ATOM 597 C C . ALA A 1 79 ? -12.051 -5.854 5.234 1.00 87.94 79 ALA A C 1
ATOM 599 O O . ALA A 1 79 ? -11.714 -5.682 6.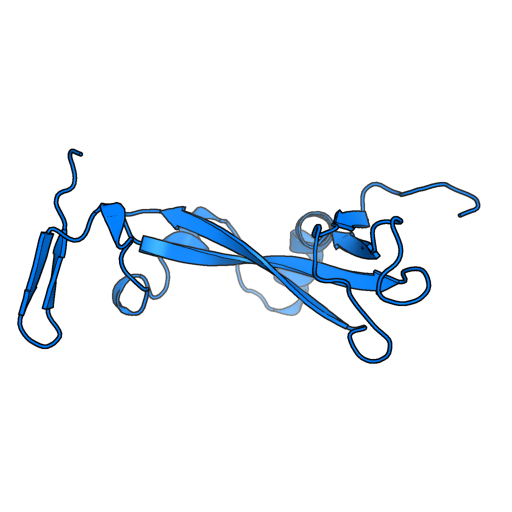410 1.00 87.94 79 ALA A O 1
ATOM 600 N N . SER A 1 80 ? -12.260 -4.828 4.408 1.00 82.88 80 SER A N 1
ATOM 601 C CA . SER A 1 80 ? -11.970 -3.437 4.772 1.00 82.88 80 SER A CA 1
ATOM 602 C C . SER A 1 80 ? -12.747 -2.967 6.006 1.00 82.88 80 SER A C 1
ATOM 604 O O . SER A 1 80 ? -12.171 -2.300 6.857 1.00 82.88 80 SER A O 1
ATOM 606 N N . GLY A 1 81 ? -14.020 -3.349 6.154 1.00 83.19 81 GLY A N 1
ATOM 607 C CA . GLY A 1 81 ? -14.845 -2.973 7.313 1.00 83.19 81 GLY A CA 1
ATOM 608 C C . GLY A 1 81 ? -14.362 -3.570 8.642 1.00 83.19 81 GLY A C 1
ATOM 609 O O . GLY A 1 81 ? -14.314 -2.871 9.658 1.00 83.19 81 GLY A O 1
ATOM 610 N N . GLU A 1 82 ? -13.932 -4.833 8.627 1.00 87.31 82 GLU A N 1
ATOM 611 C CA . GLU A 1 82 ? -13.369 -5.505 9.805 1.00 87.31 82 GLU A CA 1
ATOM 612 C C . GLU A 1 82 ? -12.035 -4.871 10.197 1.00 87.31 82 GLU A C 1
ATOM 614 O O . GLU A 1 82 ? -11.811 -4.523 11.359 1.00 87.31 82 GLU A O 1
ATOM 619 N N . CYS A 1 83 ? -11.180 -4.601 9.204 1.00 83.62 83 CYS A N 1
ATOM 620 C CA . CYS A 1 83 ? -9.952 -3.851 9.419 1.00 83.62 83 CYS A CA 1
ATOM 621 C C . CYS A 1 83 ? -10.258 -2.459 9.985 1.00 83.62 83 CYS A C 1
ATOM 623 O O . CYS A 1 83 ? -9.660 -2.069 10.978 1.00 83.62 83 CYS A O 1
ATOM 625 N N . ALA A 1 84 ? -11.229 -1.722 9.443 1.00 84.81 84 ALA A N 1
ATOM 626 C CA . ALA A 1 84 ? -11.620 -0.390 9.911 1.00 84.81 84 ALA A CA 1
ATOM 627 C C . ALA A 1 84 ? -12.119 -0.362 11.372 1.00 84.81 84 ALA A C 1
ATOM 629 O O . ALA A 1 84 ? -11.998 0.662 12.045 1.00 84.81 84 ALA A O 1
ATOM 630 N N . SER A 1 85 ? -12.636 -1.480 11.876 1.00 85.38 85 SER A N 1
ATOM 631 C CA . SER A 1 85 ? -13.215 -1.578 13.221 1.00 85.38 85 SER A CA 1
ATOM 632 C C . SER A 1 85 ? -12.229 -2.154 14.246 1.00 85.38 85 SER A C 1
ATOM 634 O O . SER A 1 85 ? -12.251 -1.791 15.427 1.00 85.38 85 SER A O 1
ATOM 636 N N . ARG A 1 86 ? -11.308 -3.019 13.806 1.00 85.19 86 ARG A N 1
ATOM 637 C CA . ARG A 1 86 ? -10.310 -3.668 14.667 1.00 85.19 86 ARG A CA 1
ATOM 638 C C . ARG A 1 86 ? -9.340 -2.640 15.265 1.00 85.19 86 ARG A C 1
ATOM 640 O O . ARG A 1 86 ? -8.726 -1.854 14.550 1.00 85.19 86 ARG A O 1
ATOM 647 N N . TYR A 1 87 ? -9.172 -2.653 16.588 1.00 85.56 87 TYR A N 1
ATOM 648 C CA . TYR A 1 87 ? -8.311 -1.711 17.330 1.00 85.56 87 TYR A CA 1
ATOM 649 C C . TYR A 1 87 ? -8.643 -0.223 17.124 1.00 85.56 87 TYR A C 1
ATOM 651 O O . TYR A 1 87 ? -7.775 0.631 17.292 1.00 85.56 87 TYR A O 1
ATOM 659 N N . ILE A 1 88 ? -9.893 0.116 16.792 1.00 84.88 88 ILE A N 1
ATOM 660 C CA . ILE A 1 88 ? -10.322 1.503 16.548 1.00 84.88 88 ILE A CA 1
ATOM 661 C C . ILE A 1 88 ? -9.925 2.479 17.670 1.00 84.88 88 ILE A C 1
ATOM 663 O O . ILE A 1 88 ? -9.525 3.605 17.396 1.00 84.88 88 ILE A O 1
ATOM 667 N N . HIS A 1 89 ? -9.958 2.041 18.930 1.00 83.19 89 HIS A N 1
ATOM 668 C CA . HIS A 1 89 ? -9.612 2.863 20.092 1.00 83.19 89 HIS A CA 1
ATOM 669 C C . HIS A 1 89 ? -8.129 3.270 20.147 1.00 83.19 89 HIS A C 1
ATOM 671 O O . HIS A 1 89 ? -7.819 4.285 20.764 1.00 83.19 89 HIS A O 1
ATOM 677 N N . LEU A 1 90 ? -7.237 2.530 19.476 1.00 84.69 90 LEU A N 1
ATOM 678 C CA . LEU A 1 90 ? -5.804 2.837 19.382 1.00 84.69 90 LEU A CA 1
ATOM 679 C C . LEU A 1 90 ? -5.464 3.767 18.211 1.00 84.69 90 LEU A C 1
ATOM 681 O O . LEU A 1 90 ? -4.312 4.162 18.061 1.00 84.69 90 LEU A O 1
ATOM 685 N N . ARG A 1 91 ? -6.431 4.084 17.343 1.00 85.56 91 ARG A N 1
ATOM 686 C CA . ARG A 1 91 ? -6.169 4.862 16.128 1.00 85.56 91 ARG A CA 1
ATOM 687 C C . ARG A 1 91 ? -6.169 6.350 16.391 1.00 85.56 91 ARG A C 1
ATOM 689 O O . ARG A 1 91 ? -6.989 6.842 17.165 1.00 85.56 91 ARG A O 1
ATOM 696 N N . GLU A 1 92 ? -5.308 7.053 15.671 1.00 84.31 92 GLU A N 1
ATOM 697 C CA . GLU A 1 92 ? -5.279 8.510 15.643 1.00 84.31 92 GLU A CA 1
ATOM 698 C C . GLU A 1 92 ? -6.640 9.048 15.181 1.00 84.31 92 GLU A C 1
ATOM 700 O O . GLU A 1 92 ? -7.201 8.601 14.171 1.00 84.31 92 GLU A O 1
ATOM 705 N N . ALA A 1 93 ? -7.186 9.984 15.956 1.00 83.81 93 ALA A N 1
ATOM 706 C CA . ALA A 1 93 ? -8.348 10.748 15.535 1.00 83.81 93 ALA A CA 1
ATOM 707 C C . ALA A 1 93 ? -7.968 11.631 14.347 1.00 83.81 93 ALA A C 1
ATOM 709 O O . ALA A 1 93 ? -6.828 12.083 14.235 1.00 83.81 93 ALA A O 1
ATOM 710 N N . ASP A 1 94 ? -8.925 11.873 13.461 1.00 78.3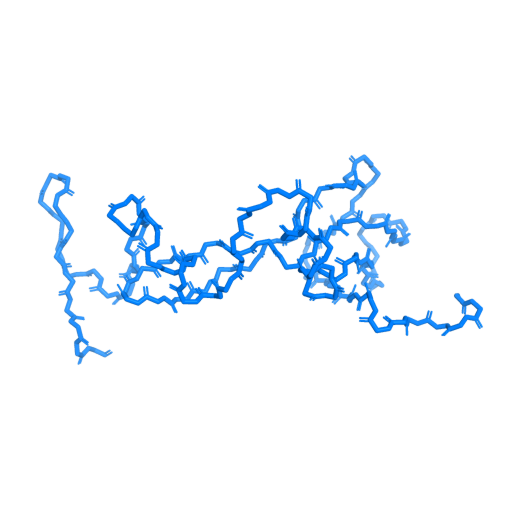8 94 ASP A N 1
ATOM 711 C CA . ASP A 1 94 ? -8.733 12.873 12.425 1.00 78.38 94 ASP A CA 1
ATOM 712 C C . ASP A 1 94 ? -8.659 14.270 13.055 1.00 78.38 94 ASP A C 1
ATOM 714 O O . ASP A 1 94 ? -9.637 14.729 13.644 1.00 78.38 94 ASP A O 1
ATOM 718 N N . GLU A 1 95 ? -7.517 14.948 12.918 1.00 77.50 95 GLU A N 1
ATOM 719 C CA . GLU A 1 95 ? -7.286 16.281 13.491 1.00 77.50 95 GLU A CA 1
ATOM 720 C C . GLU A 1 95 ? -8.316 17.322 13.039 1.00 77.50 95 GLU A C 1
ATOM 722 O O . GLU A 1 95 ? -8.641 18.227 13.803 1.00 77.50 95 GLU A O 1
ATOM 727 N N . SER A 1 96 ? -8.870 17.197 11.830 1.00 75.12 96 SER A N 1
ATOM 728 C CA . SER A 1 96 ? -9.910 18.111 11.340 1.00 75.12 96 SER A CA 1
ATOM 729 C C . SER A 1 96 ? -11.233 17.978 12.102 1.00 75.12 96 SER A C 1
ATOM 731 O O . SER A 1 96 ? -12.026 18.920 12.134 1.00 75.12 96 SER A O 1
ATOM 733 N N . MET A 1 97 ? -11.443 16.830 12.750 1.00 73.75 97 MET A N 1
ATOM 734 C CA . MET A 1 97 ? -12.639 16.496 13.521 1.00 73.75 97 MET A CA 1
ATOM 735 C C . MET A 1 97 ? -12.421 16.654 15.034 1.00 73.75 97 MET A C 1
ATOM 737 O O . MET A 1 97 ? -13.380 16.586 15.805 1.00 73.75 97 MET A O 1
ATOM 741 N N . VAL A 1 98 ? -11.174 16.860 15.480 1.00 83.19 98 VAL A N 1
ATOM 742 C CA . VAL A 1 98 ? -10.842 17.070 16.894 1.00 83.19 98 VAL A CA 1
ATOM 743 C C . VAL A 1 98 ? -11.267 18.471 17.326 1.00 83.19 98 VAL A C 1
ATOM 745 O O . VAL A 1 98 ? -10.770 19.474 16.818 1.00 83.19 98 VAL A O 1
ATOM 748 N N . THR A 1 99 ? -12.143 18.550 18.326 1.00 81.94 99 THR A N 1
ATOM 749 C CA . THR A 1 99 ? -12.570 19.828 18.916 1.00 81.94 99 THR A CA 1
ATOM 750 C C . THR A 1 99 ? -11.745 20.215 20.127 1.00 81.94 99 THR A C 1
ATOM 752 O O . THR A 1 99 ? -11.424 21.385 20.326 1.00 81.94 99 THR A O 1
ATOM 755 N N . THR A 1 100 ? -11.409 19.253 20.983 1.00 83.62 100 THR A N 1
ATOM 756 C CA . THR A 1 100 ? -10.665 19.496 22.223 1.00 83.62 100 THR A CA 1
ATOM 757 C C . THR A 1 100 ? -9.897 18.245 22.635 1.00 83.62 100 THR A C 1
ATOM 759 O O . THR A 1 100 ? -10.331 17.118 22.393 1.00 83.62 100 THR A O 1
ATOM 762 N N . ARG A 1 101 ? -8.754 18.443 23.297 1.00 83.88 101 ARG A N 1
ATOM 763 C CA . ARG A 1 101 ? -7.990 17.388 23.972 1.00 83.88 101 ARG A CA 1
ATOM 764 C C . ARG A 1 101 ? -7.937 17.678 25.468 1.00 83.88 101 ARG A C 1
ATOM 766 O O . ARG A 1 101 ? -7.632 18.805 25.853 1.00 83.88 101 ARG A O 1
ATOM 773 N N . ALA A 1 102 ? -8.212 16.679 26.302 1.00 82.50 102 ALA A N 1
ATOM 774 C CA . ALA A 1 102 ? -8.065 16.770 27.755 1.00 82.50 102 ALA A CA 1
ATOM 775 C C . ALA A 1 102 ? -7.342 15.524 28.281 1.00 82.50 102 ALA A C 1
ATOM 777 O O . ALA A 1 102 ? -7.940 14.457 28.420 1.00 82.50 102 ALA A O 1
ATOM 778 N N . GLY A 1 103 ? -6.040 15.652 28.550 1.00 79.62 103 GLY A N 1
ATOM 779 C CA . GLY A 1 103 ? -5.189 14.487 28.808 1.00 79.62 103 GLY A CA 1
ATOM 780 C C . GLY A 1 103 ? -5.187 13.544 27.600 1.00 79.62 103 GLY A C 1
ATOM 781 O O . GLY A 1 103 ? -5.013 14.002 26.472 1.00 79.62 103 GLY A O 1
ATOM 782 N N . ASP A 1 104 ? -5.451 12.258 27.834 1.00 74.31 104 ASP A N 1
ATOM 783 C CA . ASP A 1 104 ? -5.540 11.230 26.782 1.00 74.31 104 ASP A CA 1
ATOM 784 C C . ASP A 1 104 ? -6.912 11.190 26.079 1.00 74.31 104 ASP A C 1
ATOM 786 O O . ASP A 1 104 ? -7.125 10.415 25.144 1.00 74.31 104 ASP A O 1
ATOM 790 N N . HIS A 1 105 ? -7.870 12.016 26.515 1.00 77.69 105 HIS A N 1
ATOM 791 C CA . HIS A 1 105 ? -9.199 12.071 25.914 1.00 77.69 105 HIS A CA 1
ATOM 792 C C . HIS A 1 105 ? -9.233 13.029 24.722 1.00 77.69 105 HIS A C 1
ATOM 794 O O . HIS A 1 105 ? -8.887 14.208 24.834 1.00 77.69 105 HIS A O 1
ATOM 800 N N . VAL A 1 106 ? -9.719 12.517 23.590 1.00 80.38 106 VAL A N 1
ATOM 801 C CA . VAL A 1 106 ? -9.962 13.278 22.362 1.00 80.38 106 VAL A CA 1
ATOM 802 C C . VAL A 1 106 ? -11.466 13.441 22.172 1.00 80.38 106 VAL A C 1
ATOM 804 O O . VAL A 1 106 ? -12.189 12.450 22.063 1.00 80.38 106 VAL A O 1
ATOM 807 N N . PHE A 1 107 ? -11.931 14.688 22.127 1.00 81.25 107 PHE A N 1
ATOM 808 C CA . PHE A 1 107 ? -13.315 15.032 21.815 1.00 81.25 107 PHE A CA 1
ATOM 809 C C . PHE A 1 107 ? -13.440 15.297 20.314 1.00 81.25 107 PHE A C 1
ATOM 811 O O . PHE A 1 107 ? -12.632 16.030 19.741 1.00 81.25 107 PHE A O 1
ATOM 818 N N . ILE A 1 108 ? -14.431 14.663 19.687 1.00 78.69 108 ILE A N 1
ATOM 819 C CA . ILE A 1 108 ? -14.662 14.692 18.241 1.00 78.69 108 ILE A CA 1
ATOM 820 C C . ILE A 1 108 ? -16.077 15.217 17.997 1.00 78.69 108 ILE A C 1
ATOM 822 O O . ILE A 1 108 ? -17.012 14.752 18.651 1.00 78.69 108 ILE A O 1
ATOM 826 N N . GLU A 1 109 ? -16.240 16.154 17.063 1.00 74.56 109 GLU A N 1
ATOM 827 C CA . GLU A 1 109 ? -17.558 16.564 16.561 1.00 74.56 109 GLU A CA 1
ATOM 828 C C . GLU A 1 109 ? -17.925 15.732 15.322 1.00 74.56 109 GLU A C 1
ATOM 830 O O . GLU A 1 109 ? -17.264 15.852 14.293 1.00 74.56 109 GLU A O 1
ATOM 835 N N . PRO A 1 110 ? -18.958 14.875 15.389 1.00 61.44 110 PRO A N 1
ATOM 836 C CA . PRO A 1 110 ? -19.286 13.963 14.295 1.00 61.44 110 PRO A CA 1
ATOM 837 C C . PRO A 1 110 ? -19.999 14.616 13.094 1.00 61.44 110 PRO A C 1
ATOM 839 O O . PRO A 1 110 ? -20.226 13.922 12.107 1.00 61.44 110 PRO A O 1
ATOM 842 N N . GLU A 1 111 ? -20.345 15.910 13.151 1.00 58.81 111 GLU A N 1
ATOM 843 C CA . GLU A 1 111 ? -21.211 16.592 12.164 1.00 58.81 111 GLU A CA 1
ATOM 844 C C . GLU A 1 111 ? -20.591 17.841 11.498 1.00 58.81 111 GLU A C 1
ATOM 846 O O . GLU A 1 111 ? -21.320 18.748 11.092 1.00 58.81 111 GLU A O 1
ATOM 851 N N . ARG A 1 112 ? -19.260 17.918 11.374 1.00 55.03 112 ARG A N 1
ATOM 852 C CA . ARG A 1 112 ? -18.614 18.973 10.573 1.00 55.03 112 ARG A CA 1
ATOM 853 C C . ARG A 1 112 ? -18.399 18.562 9.121 1.00 55.03 112 ARG A C 1
ATOM 855 O O . ARG A 1 112 ? -17.960 17.414 8.893 1.00 55.03 112 ARG A O 1
#